Protein AF-A0A7K4IN73-F1 (afdb_monomer_lite)

Structure (mmCIF, N/CA/C/O backbone):
data_AF-A0A7K4IN73-F1
#
_entry.id   AF-A0A7K4IN73-F1
#
loop_
_atom_site.group_PDB
_atom_site.id
_atom_site.type_symbol
_atom_site.label_atom_id
_atom_site.label_alt_id
_atom_site.label_comp_id
_atom_site.label_asym_id
_atom_site.label_entity_id
_atom_site.label_seq_id
_atom_site.pdbx_PDB_ins_code
_atom_site.Cartn_x
_atom_site.Cartn_y
_atom_site.Cartn_z
_atom_site.occupancy
_atom_site.B_iso_or_equiv
_atom_site.auth_seq_id
_atom_site.auth_comp_id
_atom_site.auth_asym_id
_atom_site.auth_atom_id
_atom_site.pdbx_PDB_model_num
ATOM 1 N N . MET A 1 1 ? -12.752 1.886 6.906 1.00 87.50 1 MET A N 1
ATOM 2 C CA . MET A 1 1 ? -11.685 0.975 6.448 1.00 87.50 1 MET A CA 1
ATOM 3 C C . MET A 1 1 ? -11.616 0.899 4.933 1.00 87.50 1 MET A C 1
ATOM 5 O O . MET A 1 1 ? -10.635 1.371 4.389 1.00 87.50 1 MET A O 1
ATOM 9 N N . LYS A 1 2 ? -12.668 0.419 4.253 1.00 89.06 2 LYS A N 1
ATOM 10 C CA . LYS A 1 2 ? -12.699 0.287 2.786 1.00 89.06 2 LYS A CA 1
ATOM 11 C C . LYS A 1 2 ? -12.172 1.515 2.021 1.00 89.06 2 LYS A C 1
ATOM 13 O O . LYS A 1 2 ? -11.206 1.378 1.296 1.00 89.06 2 LYS A O 1
ATOM 18 N N . ASN A 1 3 ? -12.685 2.717 2.300 1.00 91.12 3 ASN A N 1
ATOM 19 C CA . ASN A 1 3 ? -12.211 3.940 1.630 1.00 91.12 3 ASN A CA 1
ATOM 20 C C . ASN A 1 3 ? -10.704 4.218 1.804 1.00 91.12 3 ASN A C 1
ATOM 22 O O . ASN A 1 3 ? -10.093 4.798 0.916 1.00 91.12 3 ASN A O 1
ATOM 26 N N . LEU A 1 4 ? -10.107 3.842 2.944 1.00 92.12 4 LEU A N 1
ATOM 27 C CA . LEU A 1 4 ? -8.664 4.000 3.149 1.00 92.12 4 LEU A CA 1
ATOM 28 C C . LEU A 1 4 ? -7.895 2.993 2.308 1.00 92.12 4 LEU A C 1
ATOM 30 O O . LEU A 1 4 ? -6.953 3.381 1.637 1.00 92.12 4 LEU A O 1
ATOM 34 N N . MET A 1 5 ? -8.340 1.738 2.293 1.00 94.31 5 MET A N 1
ATOM 35 C CA . MET A 1 5 ? -7.739 0.702 1.456 1.00 94.31 5 MET A CA 1
ATOM 36 C C . MET A 1 5 ? -7.858 1.034 -0.033 1.00 94.31 5 MET A C 1
ATOM 38 O O . MET A 1 5 ? -6.882 0.882 -0.754 1.00 94.31 5 MET A O 1
ATOM 42 N N . ASP A 1 6 ? -9.011 1.540 -0.479 1.00 94.75 6 ASP A N 1
ATOM 43 C CA . ASP A 1 6 ? -9.230 1.959 -1.867 1.00 94.75 6 ASP A CA 1
ATOM 44 C C . ASP A 1 6 ? -8.302 3.129 -2.242 1.00 94.75 6 ASP A C 1
ATOM 46 O O . ASP A 1 6 ? -7.727 3.142 -3.328 1.00 94.75 6 ASP A O 1
ATOM 50 N N . ASN A 1 7 ? -8.095 4.088 -1.332 1.00 94.62 7 ASN A N 1
ATOM 51 C CA . ASN A 1 7 ? -7.169 5.202 -1.549 1.00 94.62 7 ASN A CA 1
ATOM 52 C C . ASN A 1 7 ? -5.702 4.734 -1.578 1.00 94.62 7 ASN A C 1
ATOM 54 O O . ASN A 1 7 ? -4.944 5.112 -2.470 1.00 94.62 7 ASN A O 1
ATOM 58 N N . THR A 1 8 ? -5.310 3.858 -0.648 1.00 95.50 8 THR A N 1
ATOM 59 C CA . THR A 1 8 ? -3.987 3.220 -0.652 1.00 95.50 8 THR A CA 1
ATOM 60 C C . THR A 1 8 ? -3.770 2.445 -1.953 1.00 95.50 8 THR A C 1
ATOM 62 O O . THR A 1 8 ? -2.729 2.607 -2.577 1.00 95.50 8 THR A O 1
ATOM 65 N N . ALA A 1 9 ? -4.765 1.686 -2.422 1.00 96.44 9 ALA A N 1
ATOM 66 C CA . ALA A 1 9 ? -4.688 0.927 -3.668 1.00 96.44 9 ALA A CA 1
ATOM 67 C C . ALA A 1 9 ? -4.573 1.825 -4.901 1.00 96.44 9 ALA A C 1
ATOM 69 O O . ALA A 1 9 ? -3.765 1.548 -5.789 1.00 96.44 9 ALA A O 1
ATOM 70 N N . ALA A 1 10 ? -5.333 2.920 -4.945 1.00 96.62 10 ALA A N 1
ATOM 71 C CA . ALA A 1 10 ? -5.236 3.906 -6.013 1.00 96.62 10 ALA A CA 1
ATOM 72 C C . ALA A 1 10 ? -3.834 4.530 -6.068 1.00 96.62 10 ALA A C 1
ATOM 74 O O . ALA A 1 10 ? -3.233 4.586 -7.140 1.00 96.62 10 ALA A O 1
ATOM 75 N N . LYS A 1 11 ? -3.275 4.925 -4.915 1.00 97.19 11 LYS A N 1
ATOM 76 C CA . LYS A 1 11 ? -1.928 5.508 -4.848 1.00 97.19 11 LYS A CA 1
ATOM 77 C C . LYS A 1 11 ? -0.835 4.498 -5.210 1.00 97.19 11 LYS A C 1
ATOM 79 O O . LYS A 1 11 ? 0.063 4.837 -5.973 1.00 97.19 11 LYS A O 1
ATOM 84 N N . SER A 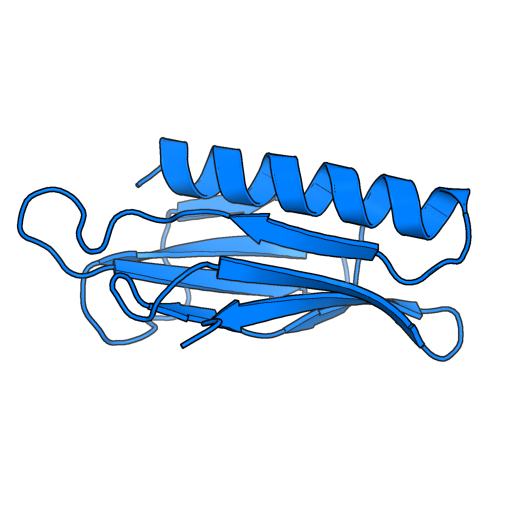1 12 ? -0.932 3.259 -4.725 1.00 97.06 12 SER A N 1
ATOM 85 C CA . SER A 1 12 ? -0.033 2.171 -5.127 1.00 97.06 12 SER A CA 1
ATOM 86 C C . SER A 1 12 ? -0.078 1.934 -6.635 1.00 97.06 12 SER A C 1
ATOM 88 O O . SER A 1 12 ? 0.966 1.844 -7.266 1.00 97.06 12 SER A O 1
ATOM 90 N N . THR A 1 13 ? -1.274 1.892 -7.228 1.00 97.44 13 THR A N 1
ATOM 91 C CA . THR A 1 13 ? -1.455 1.697 -8.677 1.00 97.44 13 THR A CA 1
ATOM 92 C C . THR A 1 13 ? -0.810 2.821 -9.486 1.00 97.44 13 THR A C 1
ATOM 94 O O . THR A 1 13 ? -0.136 2.559 -10.480 1.00 97.44 13 THR A O 1
ATOM 97 N N . GLU A 1 14 ? -0.990 4.070 -9.054 1.00 97.38 14 GLU A N 1
ATOM 98 C CA . GLU A 1 14 ? -0.382 5.245 -9.685 1.00 97.38 14 GLU A CA 1
ATOM 99 C C . GLU A 1 14 ? 1.150 5.155 -9.688 1.00 97.38 14 GLU A C 1
ATOM 101 O O . GLU A 1 14 ? 1.771 5.329 -10.736 1.00 97.38 14 GLU A O 1
ATOM 106 N N . LEU A 1 15 ? 1.756 4.827 -8.541 1.00 97.50 15 LEU A N 1
ATOM 107 C CA . LEU A 1 15 ? 3.210 4.702 -8.409 1.00 97.50 15 LEU A CA 1
ATOM 108 C C . LEU A 1 15 ? 3.769 3.517 -9.198 1.00 97.50 15 LEU A C 1
ATOM 110 O O . LEU A 1 15 ? 4.753 3.685 -9.911 1.00 97.50 15 LEU A O 1
ATOM 114 N N . LEU A 1 16 ? 3.115 2.353 -9.137 1.00 97.19 16 LEU A N 1
ATOM 115 C CA . LEU A 1 16 ? 3.501 1.173 -9.916 1.00 97.19 16 LEU A CA 1
ATOM 116 C C . LEU A 1 16 ? 3.491 1.488 -11.414 1.00 97.19 16 LEU A C 1
ATOM 118 O O . LEU A 1 16 ? 4.480 1.244 -12.098 1.00 97.19 16 LEU A O 1
ATOM 122 N N . THR A 1 17 ? 2.420 2.115 -11.910 1.00 97.38 17 THR A N 1
ATOM 123 C CA . THR A 1 17 ? 2.304 2.523 -13.320 1.00 97.38 17 THR A CA 1
ATOM 124 C C . THR A 1 17 ? 3.401 3.516 -13.710 1.00 97.38 17 THR A C 1
ATOM 126 O O . THR A 1 17 ? 3.993 3.405 -14.787 1.00 97.38 17 THR A O 1
ATOM 129 N N . LEU A 1 18 ? 3.694 4.489 -12.842 1.00 97.56 18 LEU A N 1
ATOM 130 C CA . LEU A 1 18 ? 4.727 5.493 -13.083 1.00 97.56 18 LEU A CA 1
ATOM 131 C C . LEU A 1 18 ? 6.122 4.860 -13.148 1.00 97.56 18 LEU A C 1
ATOM 133 O O . LEU A 1 18 ? 6.862 5.121 -14.099 1.00 97.56 18 LEU A O 1
ATOM 137 N N . THR A 1 19 ? 6.465 4.006 -12.183 1.00 97.75 19 THR A N 1
ATOM 138 C CA . THR A 1 19 ? 7.741 3.282 -12.149 1.00 97.75 19 THR A CA 1
ATOM 139 C C . THR A 1 19 ? 7.874 2.359 -13.355 1.00 97.75 19 THR A C 1
ATOM 141 O O . THR A 1 19 ? 8.889 2.431 -14.042 1.00 97.75 19 THR A O 1
ATOM 144 N N . LEU A 1 20 ? 6.836 1.586 -13.696 1.00 96.44 20 LEU A N 1
ATOM 145 C CA . LEU A 1 20 ? 6.796 0.743 -14.900 1.00 96.44 20 LEU A CA 1
ATOM 146 C C . LEU A 1 20 ? 7.062 1.544 -16.181 1.00 96.44 20 LEU A C 1
ATOM 148 O O . LEU A 1 20 ? 7.819 1.110 -17.045 1.00 96.44 20 LEU A O 1
ATOM 152 N N . THR A 1 21 ? 6.448 2.721 -16.307 1.00 97.19 21 THR A N 1
ATOM 153 C CA . THR A 1 21 ? 6.528 3.539 -17.528 1.00 97.19 21 THR A CA 1
ATOM 154 C C . THR A 1 21 ? 7.866 4.262 -17.668 1.00 97.19 21 THR A C 1
ATOM 156 O O . THR A 1 21 ? 8.346 4.475 -18.780 1.00 97.19 21 THR A O 1
ATOM 159 N N . THR A 1 22 ? 8.461 4.687 -16.554 1.00 97.12 22 THR A N 1
ATOM 160 C CA . THR A 1 22 ? 9.631 5.582 -16.558 1.00 97.12 22 THR A CA 1
ATOM 161 C C . THR A 1 22 ? 10.934 4.894 -16.174 1.00 97.12 22 THR A C 1
ATOM 163 O O . THR A 1 22 ? 12.001 5.464 -16.392 1.00 97.12 22 THR A O 1
ATOM 166 N N . ASN A 1 23 ? 10.857 3.687 -15.608 1.00 95.88 23 ASN A N 1
ATOM 167 C CA . ASN A 1 23 ? 11.974 2.975 -14.990 1.00 95.88 23 ASN A CA 1
ATOM 168 C C . ASN A 1 23 ? 12.689 3.793 -13.892 1.00 95.88 23 ASN A C 1
ATOM 170 O O . ASN A 1 23 ? 13.873 3.600 -13.626 1.00 95.88 23 ASN A O 1
ATOM 174 N N . ALA A 1 24 ? 11.979 4.745 -13.279 1.00 96.94 24 ALA A N 1
ATOM 175 C CA . ALA A 1 24 ? 12.471 5.559 -12.178 1.00 96.94 24 ALA A CA 1
ATOM 176 C C . ALA A 1 24 ? 11.826 5.127 -10.858 1.00 96.94 24 ALA A C 1
ATOM 178 O O . ALA A 1 24 ? 10.662 4.716 -10.821 1.00 96.94 24 ALA A O 1
ATOM 179 N N . THR A 1 25 ? 12.573 5.273 -9.763 1.00 97.81 25 THR A N 1
ATOM 180 C CA . THR A 1 25 ? 12.004 5.169 -8.418 1.00 97.81 25 THR A CA 1
ATOM 181 C C . THR A 1 25 ? 10.948 6.254 -8.233 1.00 97.81 25 THR A C 1
ATOM 183 O O . THR A 1 25 ? 11.200 7.426 -8.519 1.00 97.81 25 THR A O 1
ATOM 186 N N . ALA A 1 26 ? 9.771 5.859 -7.758 1.00 97.81 26 ALA A N 1
ATOM 187 C CA . ALA A 1 26 ? 8.675 6.760 -7.449 1.00 97.81 26 ALA A CA 1
ATOM 188 C C . ALA A 1 26 ? 8.300 6.629 -5.973 1.00 97.81 26 ALA A C 1
ATOM 190 O O . ALA A 1 26 ? 8.123 5.523 -5.465 1.00 97.81 26 ALA A O 1
ATOM 191 N N . GLU A 1 27 ? 8.135 7.763 -5.300 1.00 97.62 27 GLU A N 1
ATOM 192 C CA . GLU A 1 27 ? 7.738 7.820 -3.895 1.00 97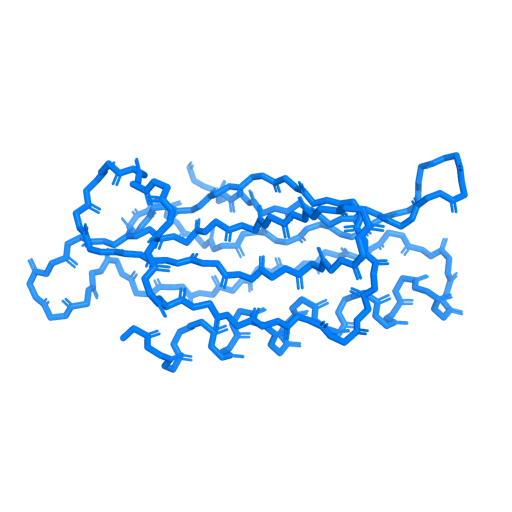.62 27 GLU A CA 1
ATOM 193 C C . GLU A 1 27 ? 6.516 8.720 -3.701 1.00 97.62 27 GLU A C 1
ATOM 195 O O . GLU A 1 27 ? 6.281 9.667 -4.459 1.00 97.62 27 GLU A O 1
ATOM 200 N N . ALA A 1 28 ? 5.717 8.433 -2.676 1.00 97.12 28 ALA A N 1
ATOM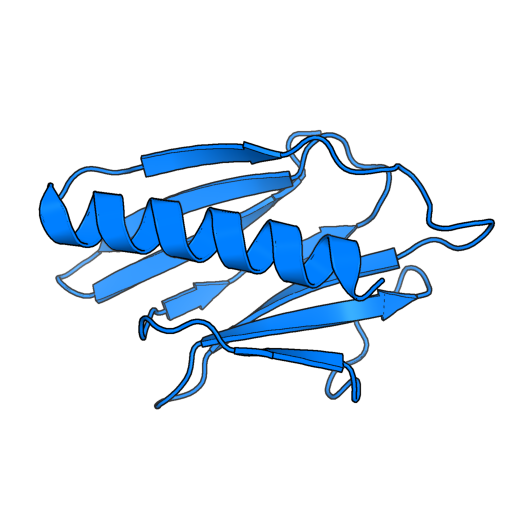 201 C CA . ALA A 1 28 ? 4.651 9.326 -2.244 1.00 97.12 28 ALA A CA 1
ATOM 202 C C . ALA A 1 28 ? 4.367 9.196 -0.751 1.00 97.12 28 ALA A C 1
ATOM 204 O O . ALA A 1 28 ? 4.567 8.149 -0.141 1.00 97.12 28 ALA A O 1
ATOM 205 N N . TYR A 1 29 ? 3.794 10.258 -0.191 1.00 96.38 29 TYR A N 1
ATOM 206 C CA . TYR A 1 29 ? 3.332 10.299 1.189 1.00 96.38 29 TYR A CA 1
ATOM 207 C C . TYR A 1 29 ? 1.825 10.526 1.203 1.00 96.38 29 TYR A C 1
ATOM 209 O O . TYR A 1 29 ? 1.332 11.546 0.714 1.00 96.38 29 TYR A O 1
ATOM 217 N N . LEU A 1 30 ? 1.079 9.590 1.780 1.00 94.62 30 LEU A N 1
ATOM 218 C CA . LEU A 1 30 ? -0.357 9.719 1.982 1.00 94.62 30 LEU A CA 1
ATOM 219 C C . LEU A 1 30 ? -0.631 10.083 3.436 1.00 94.62 30 LEU A C 1
ATOM 221 O O . LEU A 1 30 ? -0.240 9.373 4.363 1.00 94.62 30 LEU A O 1
ATOM 225 N N . GLN A 1 31 ? -1.331 11.196 3.637 1.00 94.12 31 GLN A N 1
ATOM 226 C CA . GLN A 1 31 ? -1.806 11.568 4.962 1.00 94.12 31 GLN A CA 1
ATOM 227 C C . GLN A 1 31 ? -2.922 10.615 5.377 1.00 94.12 31 GLN A C 1
ATOM 229 O O . GLN A 1 31 ? -3.948 10.506 4.704 1.00 94.12 31 GLN A O 1
ATOM 234 N N . MET A 1 32 ? -2.703 9.933 6.495 1.00 92.81 32 MET A N 1
ATOM 235 C CA . MET A 1 32 ? -3.596 8.906 7.003 1.00 92.81 32 MET A CA 1
ATOM 236 C C . MET A 1 32 ? -4.221 9.364 8.320 1.00 92.81 32 MET A C 1
ATOM 238 O O . MET A 1 32 ? -3.557 10.020 9.126 1.00 92.81 32 MET A O 1
ATOM 242 N N . PRO A 1 33 ? -5.500 9.041 8.577 1.00 94.00 33 PRO A N 1
ATOM 243 C CA . PRO A 1 33 ? -6.094 9.321 9.873 1.00 94.00 33 PRO A CA 1
ATOM 244 C C . PRO A 1 33 ? -5.359 8.525 10.952 1.00 94.00 33 PRO A C 1
ATOM 246 O O . PRO A 1 33 ? -4.944 7.390 10.722 1.00 94.00 33 PRO A O 1
ATOM 249 N N . SER A 1 34 ? -5.226 9.088 12.150 1.00 93.00 34 SER A N 1
ATOM 250 C CA . SER A 1 34 ? -4.567 8.387 13.257 1.00 93.00 34 SER A CA 1
ATOM 251 C C . SER A 1 34 ? -5.382 7.198 13.775 1.00 93.00 34 SER A C 1
ATOM 253 O O . SER A 1 34 ? -4.818 6.211 14.231 1.00 93.00 34 SER A O 1
ATOM 255 N N . VAL A 1 35 ? -6.712 7.273 13.669 1.00 93.69 35 VAL A N 1
ATOM 256 C CA . VAL A 1 35 ? -7.675 6.229 14.048 1.00 93.69 35 VAL A CA 1
ATOM 257 C C . VAL A 1 35 ? -8.876 6.246 13.105 1.00 93.69 35 VAL A C 1
ATOM 259 O O . VAL A 1 35 ? -9.160 7.252 12.455 1.00 93.69 35 VAL A O 1
ATOM 262 N N . ILE A 1 36 ? -9.629 5.148 13.058 1.00 90.81 36 ILE A N 1
ATOM 263 C CA . ILE A 1 36 ? -10.927 5.082 12.376 1.00 90.81 36 ILE A CA 1
ATOM 264 C C . ILE A 1 36 ? -12.008 4.970 13.450 1.00 90.81 36 ILE A C 1
ATOM 266 O O . ILE A 1 36 ? -12.107 3.959 14.147 1.00 90.81 36 ILE A O 1
ATOM 270 N N . GLY A 1 37 ? -12.820 6.017 13.601 1.00 89.69 37 GLY A N 1
ATOM 271 C CA . GLY A 1 37 ? -13.735 6.120 14.739 1.00 89.69 37 GLY A CA 1
ATOM 272 C C . GLY A 1 37 ? -12.940 6.188 16.044 1.00 89.69 37 GLY A C 1
ATOM 273 O O . GLY A 1 37 ? -12.208 7.146 16.265 1.00 89.69 37 GLY A O 1
ATOM 274 N N . SER A 1 38 ? -13.060 5.161 16.886 1.00 89.56 38 SER A N 1
ATOM 275 C CA . SER A 1 38 ? -12.294 5.008 18.134 1.00 89.56 38 SER A CA 1
ATOM 276 C C . SER A 1 38 ? -11.246 3.890 18.084 1.00 89.56 38 SER A C 1
ATOM 278 O O . SER A 1 38 ? -10.641 3.570 19.107 1.00 89.56 38 SER A O 1
ATOM 280 N N . GLN A 1 39 ? -11.038 3.265 16.921 1.00 90.50 39 GLN A N 1
ATOM 281 C CA . GLN A 1 39 ? -10.186 2.087 16.787 1.00 90.50 39 GLN A CA 1
ATOM 282 C C . GLN A 1 39 ? -8.876 2.406 16.068 1.00 90.50 39 GLN A C 1
ATOM 284 O O . GLN A 1 39 ? -8.851 3.068 15.027 1.00 90.50 39 GLN A O 1
ATOM 289 N N . GLN A 1 40 ? -7.792 1.861 16.622 1.00 92.62 40 GLN A N 1
ATOM 290 C CA . GLN A 1 40 ? -6.539 1.680 15.897 1.00 92.62 40 GLN A CA 1
ATOM 291 C C . GLN A 1 40 ? -6.768 0.772 14.690 1.00 92.62 40 GLN A C 1
ATOM 293 O O . GLN A 1 40 ? -7.687 -0.053 14.688 1.00 92.62 40 GLN A O 1
ATOM 298 N N . TYR A 1 41 ? -5.944 0.931 13.666 1.00 93.38 41 TYR A N 1
ATOM 299 C CA . TYR A 1 41 ? -6.011 0.115 12.465 1.00 93.38 41 TYR A CA 1
ATOM 300 C C . TYR A 1 41 ? -4.620 -0.076 11.885 1.00 93.38 41 TYR A C 1
ATOM 302 O O . TYR A 1 41 ? -3.681 0.651 12.214 1.00 93.38 41 TYR A O 1
ATOM 310 N N . TRP A 1 42 ? -4.516 -1.042 10.990 1.00 93.88 42 TRP A 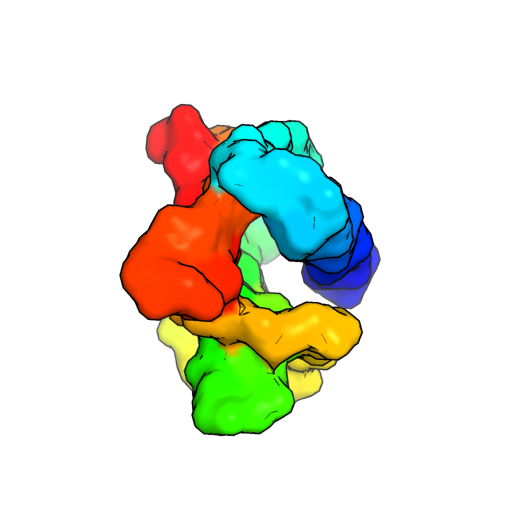N 1
ATOM 311 C CA . TRP A 1 42 ? -3.304 -1.318 10.248 1.00 93.88 42 TRP A CA 1
ATOM 312 C C . TRP A 1 42 ? -3.628 -1.604 8.784 1.00 93.88 42 TRP A C 1
ATOM 314 O O . TRP A 1 42 ? -4.737 -2.026 8.439 1.00 93.88 42 TRP A O 1
ATOM 324 N N . LEU A 1 43 ? -2.644 -1.349 7.932 1.00 94.25 43 LEU A N 1
ATOM 325 C CA . LEU A 1 43 ? -2.626 -1.690 6.517 1.00 94.25 43 LEU A CA 1
ATOM 326 C C . LEU A 1 43 ? -1.353 -2.474 6.235 1.00 94.25 43 LEU A C 1
ATOM 328 O O . LEU A 1 43 ? -0.306 -2.175 6.801 1.00 94.25 43 LEU A O 1
ATOM 332 N N . GLN A 1 44 ? -1.432 -3.455 5.354 1.00 94.31 44 GLN A N 1
ATOM 333 C CA . GLN A 1 44 ? -0.289 -4.235 4.914 1.00 94.31 44 GLN A CA 1
ATOM 334 C C . GLN A 1 44 ? -0.397 -4.454 3.416 1.00 94.31 44 GLN A C 1
ATOM 336 O O . GLN A 1 44 ? -1.475 -4.779 2.914 1.00 94.31 44 GLN A O 1
ATOM 341 N N . ILE A 1 45 ? 0.717 -4.293 2.710 1.00 95.25 45 ILE A N 1
ATOM 342 C CA . ILE A 1 45 ? 0.809 -4.733 1.324 1.00 95.25 45 ILE A CA 1
ATOM 343 C C . ILE A 1 45 ? 1.423 -6.126 1.291 1.00 95.25 45 ILE A C 1
ATOM 345 O O . ILE A 1 45 ? 2.378 -6.432 2.010 1.00 95.25 45 ILE A O 1
ATOM 349 N N . ARG A 1 46 ? 0.826 -6.995 0.487 1.00 94.06 46 ARG A N 1
ATOM 350 C CA . ARG A 1 46 ? 1.225 -8.386 0.338 1.00 94.06 46 ARG A CA 1
ATOM 351 C C . ARG A 1 46 ? 1.218 -8.768 -1.122 1.00 94.06 46 ARG A C 1
ATOM 353 O O . ARG A 1 46 ? 0.479 -8.200 -1.923 1.00 94.06 46 ARG A O 1
ATOM 360 N N . ASN A 1 47 ? 1.998 -9.783 -1.436 1.00 95.06 47 ASN A N 1
ATOM 361 C CA . ASN A 1 47 ? 1.898 -10.477 -2.698 1.00 95.06 47 ASN A CA 1
ATOM 362 C C . ASN A 1 47 ? 2.032 -11.986 -2.498 1.00 95.06 47 ASN A C 1
ATOM 364 O O . ASN A 1 47 ? 2.538 -12.465 -1.479 1.00 95.06 47 ASN A O 1
ATOM 368 N N . ASP A 1 48 ? 1.564 -12.724 -3.491 1.00 92.75 48 ASP A N 1
ATOM 369 C CA . ASP A 1 48 ? 1.915 -14.115 -3.730 1.00 92.75 48 ASP A CA 1
ATOM 370 C C . ASP A 1 48 ? 2.563 -14.233 -5.120 1.00 92.75 48 ASP A C 1
ATOM 372 O O . ASP A 1 48 ? 3.046 -13.244 -5.675 1.00 92.75 48 ASP A O 1
ATOM 376 N N . SER A 1 49 ? 2.622 -15.445 -5.672 1.00 87.94 49 SER A N 1
ATOM 377 C CA . SER A 1 49 ? 3.215 -15.688 -6.989 1.00 87.94 49 SER A CA 1
ATOM 378 C C . SER A 1 49 ? 2.411 -15.123 -8.166 1.00 87.94 49 SER A C 1
ATOM 380 O O . SER A 1 49 ? 2.864 -15.264 -9.295 1.00 87.94 49 SER A O 1
ATOM 382 N N . ALA A 1 50 ? 1.204 -14.602 -7.942 1.00 87.88 50 ALA A N 1
ATOM 383 C CA . ALA A 1 50 ? 0.283 -14.196 -9.003 1.00 87.88 50 ALA A CA 1
ATOM 384 C C . ALA A 1 50 ? -0.409 -12.851 -8.754 1.00 87.88 50 ALA A C 1
ATOM 386 O O . ALA A 1 50 ? -1.000 -12.296 -9.674 1.00 87.88 50 ALA A O 1
ATOM 387 N N . LYS A 1 51 ? -0.460 -12.360 -7.514 1.00 93.38 51 LYS A N 1
ATOM 388 C CA . LYS A 1 51 ? -1.233 -11.167 -7.166 1.00 93.38 51 LYS A CA 1
ATOM 389 C C . LYS A 1 51 ? -0.544 -10.344 -6.104 1.00 93.38 51 LYS A C 1
ATOM 391 O O . LYS A 1 51 ? 0.025 -10.885 -5.160 1.00 93.38 51 LYS A O 1
ATOM 396 N N . THR A 1 52 ? -0.758 -9.040 -6.194 1.00 95.62 52 THR A N 1
ATOM 397 C CA . THR A 1 52 ? -0.428 -8.071 -5.150 1.00 95.62 52 THR A CA 1
ATOM 398 C C . THR A 1 52 ? -1.724 -7.475 -4.610 1.00 95.62 52 THR A C 1
ATOM 400 O O . THR A 1 52 ? -2.657 -7.190 -5.363 1.00 95.62 52 THR A O 1
ATOM 403 N N . TRP A 1 53 ? -1.842 -7.323 -3.294 1.00 95.44 53 TRP A N 1
ATOM 404 C CA . TRP A 1 53 ? -3.022 -6.747 -2.655 1.00 95.44 53 TRP A CA 1
ATOM 405 C C . TRP A 1 53 ? -2.665 -5.973 -1.396 1.00 95.44 53 TRP A C 1
ATOM 407 O O . TRP A 1 53 ? -1.630 -6.181 -0.766 1.00 95.44 53 TRP A O 1
ATOM 417 N N . ILE A 1 54 ? -3.581 -5.096 -1.010 1.00 94.88 54 ILE A N 1
ATOM 418 C CA . ILE A 1 54 ? -3.585 -4.444 0.290 1.00 94.88 54 ILE A CA 1
ATOM 419 C C . ILE A 1 54 ? -4.607 -5.153 1.161 1.00 94.88 54 ILE A C 1
ATOM 421 O O . ILE A 1 54 ? -5.763 -5.332 0.768 1.00 94.88 54 ILE A O 1
ATOM 425 N N . GLU A 1 55 ? -4.192 -5.535 2.356 1.00 93.62 55 GLU A N 1
ATOM 426 C CA . GLU A 1 55 ? -5.077 -5.994 3.414 1.00 93.62 55 G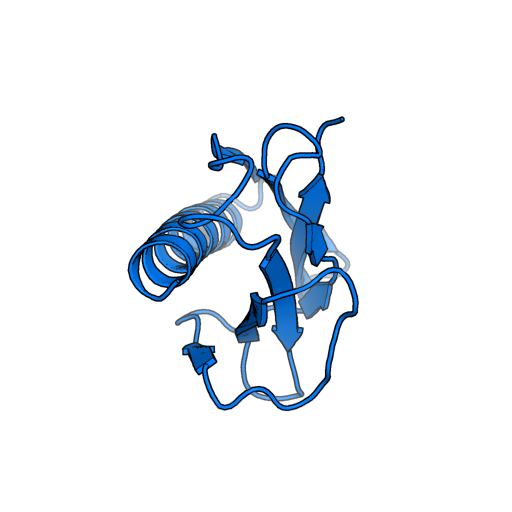LU A CA 1
ATOM 427 C C . GLU A 1 55 ? -5.006 -5.056 4.612 1.00 93.62 55 GLU A C 1
ATOM 429 O O . GLU A 1 55 ? -4.090 -4.246 4.764 1.00 93.62 55 GLU A O 1
ATOM 434 N N . GLY A 1 56 ? -6.027 -5.119 5.451 1.00 92.50 56 GLY A N 1
ATOM 435 C CA . GLY A 1 56 ? -6.065 -4.292 6.637 1.00 92.50 56 GLY A CA 1
ATOM 436 C C . GLY A 1 56 ? -7.052 -4.797 7.663 1.00 92.50 56 GLY A C 1
ATOM 437 O O . GLY A 1 56 ? -7.935 -5.613 7.380 1.00 92.50 56 GLY A O 1
ATOM 438 N N . GLY A 1 57 ? -6.900 -4.283 8.874 1.00 92.25 57 GLY A N 1
ATOM 439 C CA . GLY A 1 57 ? -7.717 -4.662 10.010 1.00 92.25 57 GLY A CA 1
ATOM 440 C C . GLY A 1 57 ? -7.717 -3.603 11.098 1.00 92.25 57 GLY A C 1
ATOM 441 O O . GLY A 1 57 ? -7.010 -2.598 11.027 1.00 92.25 57 GLY A O 1
ATOM 442 N N . PHE A 1 58 ? -8.544 -3.839 12.111 1.00 91.06 58 PHE A N 1
ATOM 443 C CA . PHE A 1 58 ? -8.601 -3.011 13.310 1.00 91.06 58 PHE A CA 1
ATOM 444 C C . PHE A 1 58 ? -7.731 -3.599 14.425 1.00 91.06 58 PHE A C 1
ATOM 446 O O . PHE A 1 58 ? -7.467 -4.801 14.469 1.00 91.06 58 PHE A O 1
ATOM 453 N N . GLY A 1 59 ? -7.314 -2.739 15.349 1.00 87.69 59 GLY A N 1
ATOM 454 C CA . GLY A 1 59 ? -6.373 -3.051 16.419 1.00 87.69 59 GLY A CA 1
ATOM 455 C C . GLY A 1 59 ? -4.924 -2.750 16.037 1.00 87.69 59 GLY A C 1
ATOM 456 O O . GLY A 1 59 ? -4.645 -2.108 15.030 1.00 87.69 59 GLY A O 1
ATOM 457 N N . THR A 1 60 ? -4.000 -3.200 16.883 1.00 77.19 60 THR A N 1
ATOM 458 C CA . THR A 1 60 ? -2.552 -2.955 16.742 1.00 77.19 60 THR A CA 1
ATOM 459 C C . THR A 1 60 ? -1.765 -4.194 16.320 1.00 77.19 60 THR A C 1
ATOM 461 O O . THR A 1 60 ? -0.558 -4.118 16.115 1.00 77.19 60 THR A O 1
ATOM 464 N N . ARG A 1 61 ? -2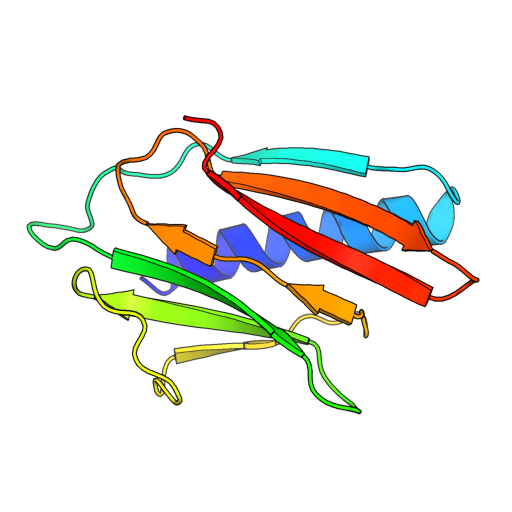.427 -5.352 16.210 1.00 82.19 61 ARG A N 1
ATOM 465 C CA . ARG A 1 61 ? -1.804 -6.609 15.788 1.00 82.19 61 ARG A CA 1
ATOM 466 C C . ARG A 1 61 ? -2.180 -6.912 14.348 1.00 82.19 61 ARG A C 1
ATOM 468 O O . ARG A 1 61 ? -3.367 -7.041 14.044 1.00 82.19 61 ARG A O 1
ATOM 475 N N . LEU A 1 62 ? -1.163 -7.086 13.505 1.00 81.06 62 LEU A N 1
ATOM 476 C CA . LEU A 1 62 ? -1.346 -7.650 12.177 1.00 81.06 62 LEU A CA 1
ATOM 477 C C . LEU A 1 62 ? -1.921 -9.053 12.345 1.00 81.06 62 LEU A C 1
ATOM 479 O O . LEU A 1 62 ? -1.356 -9.891 13.047 1.00 81.06 62 LEU A O 1
ATOM 483 N N . THR A 1 63 ? -3.089 -9.269 11.762 1.00 78.12 63 THR A N 1
ATOM 484 C CA . THR A 1 63 ? -3.762 -10.563 11.786 1.00 78.12 63 THR A CA 1
ATOM 485 C C . THR A 1 63 ? -3.830 -11.018 10.345 1.00 78.12 63 THR A C 1
ATOM 487 O O . THR A 1 63 ? -4.462 -10.349 9.534 1.00 78.12 63 THR A O 1
ATOM 490 N N . GLU A 1 64 ? -3.137 -12.104 10.013 1.00 68.25 64 GLU A N 1
ATOM 491 C CA . GLU A 1 64 ? -3.149 -12.619 8.647 1.00 68.25 64 GLU A CA 1
ATOM 492 C C . GLU A 1 64 ? -4.544 -13.115 8.263 1.00 68.25 64 GLU A C 1
ATOM 494 O O . GLU A 1 64 ? -5.277 -13.661 9.090 1.00 68.25 64 GLU A O 1
ATOM 499 N N . GLY A 1 65 ? -4.895 -12.961 6.985 1.00 62.69 65 GLY A N 1
ATOM 500 C CA . GLY A 1 65 ? -6.129 -13.533 6.454 1.00 62.69 65 GLY A CA 1
ATOM 501 C C . GLY A 1 65 ? -7.388 -12.764 6.841 1.00 62.69 65 GLY A C 1
ATOM 502 O O . GLY A 1 65 ? -8.439 -13.378 6.994 1.00 62.69 65 GLY A O 1
ATOM 503 N N . THR A 1 66 ? -7.311 -11.436 6.982 1.00 66.88 66 THR A N 1
ATOM 504 C CA . THR A 1 66 ? -8.536 -10.636 7.090 1.00 66.88 66 THR A CA 1
ATOM 505 C C . THR A 1 66 ? -9.370 -10.763 5.809 1.00 66.88 66 THR A C 1
ATOM 507 O O . THR A 1 66 ? -8.835 -10.841 4.700 1.00 66.88 66 THR A O 1
ATOM 510 N N . ASP A 1 67 ? -10.699 -10.749 5.951 1.00 66.94 67 ASP A N 1
ATOM 511 C CA . ASP A 1 67 ? -11.637 -10.816 4.816 1.00 66.94 67 ASP A CA 1
ATOM 512 C C . ASP A 1 67 ? -11.594 -9.558 3.919 1.00 66.94 67 ASP A C 1
ATOM 514 O O . ASP A 1 67 ? -12.216 -9.505 2.857 1.00 66.94 67 ASP A O 1
ATOM 518 N N . LEU A 1 68 ? -10.867 -8.516 4.337 1.00 83.69 68 LEU A N 1
ATOM 519 C CA . LEU A 1 68 ? -10.749 -7.241 3.638 1.00 83.69 68 LEU A CA 1
ATOM 520 C C . LEU A 1 68 ? -9.438 -7.189 2.853 1.00 83.69 68 LEU A C 1
ATOM 522 O O . LEU A 1 68 ? -8.390 -6.836 3.393 1.00 83.69 68 LEU A O 1
ATOM 526 N N . ARG A 1 69 ? -9.531 -7.488 1.555 1.00 91.81 69 ARG A N 1
ATOM 527 C CA . ARG A 1 69 ? -8.437 -7.369 0.583 1.00 91.81 69 ARG A CA 1
ATOM 528 C C . ARG A 1 69 ? -8.844 -6.480 -0.585 1.00 91.81 69 ARG A C 1
ATOM 530 O O . ARG A 1 69 ? -9.961 -6.595 -1.088 1.00 91.81 69 ARG A O 1
ATOM 537 N N . VAL A 1 70 ? -7.922 -5.641 -1.042 1.00 94.94 70 VAL A N 1
ATOM 538 C CA . VAL A 1 70 ? -8.038 -4.864 -2.281 1.00 94.94 70 VAL A CA 1
ATOM 539 C C . VAL A 1 70 ? -6.873 -5.248 -3.182 1.00 94.94 70 VAL A C 1
ATOM 541 O O . VAL A 1 70 ? -5.723 -4.961 -2.863 1.00 94.94 70 VAL A O 1
ATOM 544 N N . TYR A 1 71 ? -7.170 -5.941 -4.279 1.00 95.00 71 TYR A N 1
ATOM 545 C CA . TYR A 1 71 ? -6.158 -6.380 -5.238 1.00 95.00 71 TYR A CA 1
ATOM 546 C C . TYR A 1 71 ? -5.693 -5.212 -6.106 1.00 95.00 71 TYR A C 1
ATOM 548 O O . TYR A 1 71 ? -6.510 -4.398 -6.544 1.00 95.00 71 TYR A O 1
ATOM 556 N N . LEU A 1 72 ? -4.387 -5.149 -6.345 1.00 95.56 72 LEU A N 1
ATOM 557 C CA . LEU A 1 72 ? -3.770 -4.207 -7.267 1.00 95.56 72 LEU A CA 1
ATOM 558 C C . LEU A 1 72 ? -3.808 -4.777 -8.693 1.00 95.56 72 LEU A C 1
ATOM 560 O O . LEU A 1 72 ? -3.815 -6.000 -8.856 1.00 95.56 72 LEU A O 1
ATOM 564 N N . PRO A 1 73 ? -3.865 -3.914 -9.720 1.00 91.75 73 PRO A N 1
ATOM 565 C CA . PRO A 1 73 ? -3.857 -4.361 -11.110 1.00 91.75 73 PRO A CA 1
ATOM 566 C C . PRO A 1 73 ? -2.481 -4.864 -11.560 1.00 91.75 73 PRO A C 1
ATOM 568 O O . PRO A 1 73 ? -2.424 -5.767 -12.387 1.00 91.75 73 PRO A O 1
ATOM 571 N N . GLU A 1 74 ? -1.402 -4.304 -11.009 1.00 90.19 74 GLU A N 1
ATOM 572 C CA . GLU A 1 74 ? -0.029 -4.678 -11.350 1.00 90.19 74 GLU A CA 1
ATOM 573 C C . GLU A 1 74 ? 0.507 -5.749 -10.397 1.00 90.19 74 GLU A C 1
ATOM 575 O O . GLU A 1 74 ? 0.345 -5.657 -9.174 1.00 90.19 74 GLU A O 1
ATOM 580 N N . GLU A 1 75 ? 1.179 -6.748 -10.967 1.00 92.31 75 GLU A N 1
ATOM 581 C CA . GLU A 1 75 ? 1.944 -7.738 -10.215 1.00 92.31 75 GLU A CA 1
ATOM 582 C C . GLU A 1 75 ? 3.280 -7.122 -9.785 1.00 92.31 75 GLU A C 1
ATOM 584 O O . GLU A 1 75 ? 4.076 -6.665 -10.605 1.00 92.31 75 GLU A O 1
ATOM 589 N N . ALA A 1 76 ? 3.524 -7.102 -8.479 1.00 94.56 76 ALA A N 1
ATOM 590 C CA . ALA A 1 76 ? 4.748 -6.577 -7.895 1.00 94.56 76 ALA A CA 1
ATOM 591 C C . ALA A 1 76 ? 5.127 -7.356 -6.637 1.00 94.56 76 ALA A C 1
ATOM 593 O O . ALA A 1 76 ? 4.266 -7.770 -5.849 1.00 94.56 76 ALA A O 1
ATOM 594 N N . SER A 1 77 ? 6.428 -7.490 -6.407 1.00 96.62 77 SER A N 1
ATOM 595 C CA . SER A 1 77 ? 6.928 -7.901 -5.101 1.00 96.62 77 SER A CA 1
ATOM 596 C C . SER A 1 77 ? 6.593 -6.818 -4.084 1.00 96.62 77 SER A C 1
ATOM 598 O O . SER A 1 77 ? 6.799 -5.630 -4.333 1.00 96.62 77 SER A O 1
ATOM 600 N N . ALA A 1 78 ? 6.041 -7.215 -2.944 1.00 95.88 78 ALA A N 1
ATOM 601 C CA . ALA A 1 78 ? 5.487 -6.273 -1.993 1.00 95.88 78 ALA A CA 1
ATOM 602 C C . ALA A 1 78 ? 5.904 -6.589 -0.563 1.00 95.88 78 ALA A C 1
ATOM 604 O O . ALA A 1 78 ? 5.890 -7.741 -0.126 1.00 95.88 78 ALA A O 1
ATOM 605 N N . ASN A 1 79 ? 6.240 -5.551 0.198 1.00 94.50 79 ASN A N 1
ATOM 606 C CA . ASN A 1 79 ? 6.465 -5.689 1.627 1.00 94.50 79 ASN A CA 1
ATOM 607 C C . ASN A 1 79 ? 6.101 -4.427 2.409 1.00 94.50 79 ASN A C 1
ATOM 609 O O . ASN A 1 79 ? 5.962 -3.328 1.873 1.00 94.50 79 ASN A O 1
ATOM 613 N N . GLY A 1 80 ? 5.963 -4.616 3.716 1.00 95.00 80 GLY A N 1
ATOM 614 C CA . GLY A 1 80 ? 5.759 -3.523 4.647 1.00 95.00 80 GLY A CA 1
ATOM 615 C C . GLY A 1 80 ? 4.305 -3.312 5.056 1.00 95.00 80 GLY A C 1
ATOM 616 O O . GLY A 1 80 ? 3.356 -3.890 4.514 1.00 95.00 80 GLY A O 1
ATOM 617 N N . TYR A 1 81 ? 4.159 -2.536 6.118 1.00 94.50 81 TYR A N 1
ATOM 618 C CA . TYR A 1 81 ? 2.900 -2.302 6.797 1.00 94.50 81 TYR A CA 1
ATOM 619 C C . TYR A 1 81 ? 2.890 -0.916 7.429 1.00 94.50 81 TYR A C 1
ATOM 621 O O . TYR A 1 81 ? 3.921 -0.280 7.633 1.00 94.50 81 TYR A O 1
ATOM 629 N N . TYR A 1 82 ? 1.691 -0.479 7.776 1.00 94.31 82 TYR A N 1
ATOM 630 C CA . TYR A 1 82 ? 1.419 0.799 8.398 1.00 94.31 82 TYR A CA 1
ATOM 631 C C . TYR A 1 82 ? 0.440 0.612 9.546 1.00 94.31 82 TYR A C 1
ATOM 633 O O . TYR A 1 82 ? -0.526 -0.143 9.425 1.00 94.31 82 TYR A O 1
ATOM 641 N N . VAL A 1 83 ? 0.667 1.326 10.645 1.00 92.88 83 VAL A N 1
ATOM 642 C CA . VAL A 1 83 ? -0.261 1.408 11.776 1.00 92.88 83 VAL A CA 1
ATOM 643 C C . VAL A 1 83 ? -0.734 2.849 11.900 1.00 92.88 83 VAL A C 1
ATOM 645 O O . VAL A 1 83 ? 0.071 3.780 11.871 1.00 92.88 83 VAL A O 1
ATOM 648 N N . GLY A 1 84 ? -2.047 3.030 12.045 1.00 92.31 84 GLY A N 1
ATOM 649 C CA . GLY A 1 84 ? -2.661 4.341 12.222 1.00 92.31 84 GLY A CA 1
ATOM 650 C C . GLY A 1 84 ? -1.995 5.146 13.337 1.00 92.31 84 GLY A C 1
ATOM 651 O O . GLY A 1 84 ? -1.745 4.649 14.431 1.00 92.31 84 GLY A O 1
ATOM 652 N N . GLY A 1 85 ? -1.692 6.410 13.049 1.00 89.19 85 GLY A N 1
ATOM 653 C CA . GLY A 1 85 ? -1.135 7.345 14.030 1.00 89.19 85 GLY A CA 1
ATOM 654 C C . GLY A 1 85 ? 0.390 7.406 14.072 1.00 89.19 85 GLY A C 1
ATOM 655 O O . GLY A 1 85 ? 0.921 8.240 14.798 1.00 89.19 85 GLY A O 1
ATOM 656 N N . TYR A 1 86 ? 1.087 6.612 13.257 1.00 87.19 86 TYR A N 1
ATOM 657 C CA . TYR A 1 86 ? 2.550 6.619 13.133 1.00 87.19 86 TYR A CA 1
ATOM 658 C C . TYR A 1 86 ? 3.017 7.512 11.967 1.00 87.19 86 TYR A C 1
ATOM 660 O O . TYR A 1 86 ? 3.854 7.128 11.160 1.00 87.19 86 TYR A O 1
ATOM 668 N N . GLY A 1 87 ? 2.435 8.706 11.832 1.00 90.69 87 GLY A N 1
ATOM 669 C CA . GLY A 1 87 ? 2.755 9.629 10.737 1.00 90.69 87 GLY A CA 1
ATOM 670 C C . GLY A 1 87 ? 2.057 9.294 9.415 1.00 90.69 87 GLY A C 1
ATOM 671 O O . GLY A 1 87 ? 0.989 8.671 9.398 1.00 90.69 87 GLY A O 1
ATOM 672 N N . ALA A 1 88 ? 2.632 9.768 8.309 1.00 94.56 88 ALA A N 1
ATOM 673 C CA . ALA A 1 88 ? 2.108 9.524 6.972 1.00 94.56 88 ALA A CA 1
ATOM 674 C C . ALA A 1 88 ? 2.458 8.107 6.509 1.00 94.56 88 ALA A C 1
ATOM 676 O O . ALA A 1 88 ? 3.465 7.535 6.923 1.00 94.56 88 ALA A O 1
ATOM 677 N N . LEU A 1 89 ? 1.633 7.559 5.622 1.00 95.69 89 LEU A N 1
ATOM 678 C CA . LEU A 1 89 ? 1.969 6.337 4.911 1.00 95.69 89 LEU A CA 1
ATOM 679 C C . LEU A 1 89 ? 2.915 6.686 3.763 1.00 95.69 89 LEU A C 1
ATOM 681 O O . LEU A 1 89 ? 2.521 7.403 2.841 1.00 95.69 89 LEU A O 1
ATOM 685 N N . HIS A 1 90 ? 4.146 6.200 3.845 1.00 97.00 90 HIS A N 1
ATOM 686 C CA . HIS A 1 90 ? 5.159 6.320 2.810 1.00 97.00 90 HIS A CA 1
ATOM 687 C C . HIS A 1 90 ? 5.072 5.118 1.864 1.00 97.00 90 HIS A C 1
ATOM 689 O O . HIS A 1 90 ? 4.991 3.966 2.299 1.00 97.00 90 HIS A O 1
ATOM 695 N N . PHE A 1 91 ? 5.056 5.413 0.569 1.00 96.38 91 PHE A N 1
ATOM 696 C CA . PHE A 1 91 ? 5.098 4.445 -0.514 1.00 96.38 91 PHE A CA 1
ATOM 697 C C . PHE A 1 91 ? 6.400 4.644 -1.269 1.00 96.38 91 PHE A C 1
ATOM 699 O O . PHE A 1 91 ? 6.695 5.769 -1.668 1.00 96.38 91 PHE A O 1
ATOM 706 N N . GLU A 1 92 ? 7.093 3.553 -1.558 1.00 97.62 92 GLU A N 1
ATOM 707 C CA . GLU A 1 92 ? 8.260 3.552 -2.434 1.00 97.62 92 GLU A CA 1
ATOM 708 C C . GLU A 1 92 ? 8.080 2.445 -3.476 1.00 97.62 92 GLU A C 1
ATOM 710 O O . GLU A 1 92 ? 7.832 1.291 -3.125 1.00 97.62 92 GLU A O 1
ATOM 715 N N . CYS A 1 93 ? 8.150 2.796 -4.759 1.00 97.62 93 CYS A N 1
ATOM 716 C CA . CYS A 1 93 ? 8.098 1.866 -5.884 1.00 97.62 93 CYS A CA 1
ATOM 717 C C . CYS A 1 93 ? 9.388 1.966 -6.688 1.00 97.62 93 CYS A C 1
ATOM 719 O O . CYS A 1 93 ? 9.824 3.060 -7.048 1.00 97.62 93 CYS A O 1
ATOM 721 N N . TYR A 1 94 ? 10.005 0.827 -6.973 1.00 97.75 94 TYR A N 1
ATOM 722 C CA . TYR A 1 94 ? 11.301 0.770 -7.638 1.00 97.75 94 TYR A CA 1
ATOM 723 C C . TYR A 1 94 ? 11.480 -0.550 -8.379 1.00 97.75 94 TYR A C 1
ATOM 725 O O . TYR A 1 94 ? 10.765 -1.521 -8.136 1.00 97.75 94 TYR A O 1
ATOM 733 N N . PHE A 1 95 ? 12.457 -0.588 -9.280 1.00 97.19 95 PHE A N 1
ATOM 734 C CA . PHE A 1 95 ? 12.936 -1.836 -9.856 1.00 97.19 95 PHE A CA 1
ATOM 735 C C . PHE A 1 95 ? 14.160 -2.338 -9.100 1.00 97.19 95 PHE A C 1
ATOM 737 O O . PHE A 1 95 ? 15.086 -1.580 -8.811 1.00 97.19 95 PHE A O 1
ATOM 744 N N . GLU A 1 96 ? 14.191 -3.637 -8.836 1.00 95.69 96 GLU A N 1
ATOM 745 C CA . GLU A 1 96 ? 15.358 -4.338 -8.313 1.00 95.69 96 GLU A CA 1
ATOM 746 C C . GLU A 1 96 ? 15.538 -5.629 -9.107 1.00 95.69 96 GLU A C 1
ATOM 748 O O . GLU A 1 96 ? 14.663 -6.491 -9.098 1.00 95.69 96 GLU A O 1
ATOM 753 N N . ALA A 1 97 ? 16.660 -5.744 -9.825 1.00 93.19 97 ALA A N 1
ATOM 754 C CA . ALA A 1 97 ? 16.955 -6.882 -10.703 1.00 93.19 97 ALA A CA 1
ATOM 755 C C . ALA A 1 97 ? 15.793 -7.236 -11.662 1.00 93.19 97 ALA A C 1
ATOM 757 O O . ALA A 1 97 ? 15.378 -8.390 -11.740 1.00 93.19 97 ALA A O 1
ATOM 758 N N . ASP A 1 98 ? 15.256 -6.223 -12.356 1.00 91.38 98 ASP A N 1
ATOM 759 C CA . ASP A 1 98 ? 14.108 -6.308 -13.281 1.00 91.38 98 ASP A CA 1
ATOM 760 C C . ASP A 1 98 ? 12.774 -6.741 -12.643 1.00 91.38 98 ASP A C 1
ATOM 762 O O . ASP A 1 98 ? 11.778 -6.945 -13.338 1.00 91.38 98 ASP A O 1
ATOM 766 N N . VAL A 1 99 ? 12.714 -6.826 -11.313 1.00 94.38 99 VAL A N 1
ATOM 767 C CA . VAL A 1 99 ? 11.481 -7.070 -10.561 1.00 94.38 99 VAL A CA 1
ATOM 768 C C . VAL A 1 99 ? 10.926 -5.739 -10.073 1.00 94.38 99 VAL A C 1
ATOM 770 O O . VAL A 1 99 ? 11.648 -4.946 -9.468 1.00 94.38 99 VAL A O 1
ATOM 773 N N . LEU A 1 100 ? 9.639 -5.498 -10.319 1.00 96.31 100 LEU A N 1
ATOM 774 C CA . LEU A 1 100 ? 8.928 -4.349 -9.769 1.00 96.31 100 LEU A CA 1
ATOM 775 C C . LEU A 1 100 ? 8.637 -4.588 -8.285 1.00 96.31 100 LEU A C 1
ATOM 777 O O . LEU A 1 100 ? 8.017 -5.590 -7.916 1.00 96.31 100 LEU A O 1
ATOM 781 N N . TRP A 1 101 ? 9.073 -3.656 -7.446 1.00 97.44 101 TRP A N 1
ATOM 782 C CA . TRP A 1 101 ? 8.861 -3.666 -6.007 1.00 97.44 101 TRP A CA 1
ATOM 783 C C . TRP A 1 101 ? 7.990 -2.502 -5.567 1.00 97.44 101 TRP A C 1
ATOM 785 O O . TRP A 1 101 ? 8.089 -1.395 -6.095 1.00 97.44 101 TRP A O 1
ATOM 795 N N . ILE A 1 102 ? 7.179 -2.756 -4.544 1.00 97.62 102 ILE A N 1
ATOM 796 C CA . ILE A 1 102 ? 6.468 -1.735 -3.784 1.00 97.62 102 ILE A CA 1
ATOM 797 C C . ILE A 1 102 ? 6.637 -1.977 -2.285 1.00 97.62 102 ILE A C 1
ATOM 799 O O . ILE A 1 102 ? 6.416 -3.079 -1.774 1.00 97.62 102 ILE A O 1
ATOM 803 N N . ARG A 1 103 ? 7.001 -0.920 -1.565 1.00 97.25 103 ARG A N 1
ATOM 804 C CA . ARG A 1 103 ? 7.129 -0.908 -0.110 1.00 97.25 103 ARG A CA 1
ATOM 805 C C . ARG A 1 103 ? 6.126 0.053 0.513 1.00 97.25 103 ARG A C 1
ATOM 807 O O . ARG A 1 103 ? 5.904 1.146 -0.008 1.00 97.25 103 ARG A O 1
ATOM 814 N N . LEU A 1 104 ? 5.547 -0.362 1.639 1.00 95.12 104 LEU A N 1
ATOM 815 C CA . LEU A 1 104 ? 4.766 0.497 2.530 1.00 95.12 104 LEU A CA 1
ATOM 816 C C . LEU A 1 104 ? 5.438 0.629 3.891 1.00 95.12 104 LEU A C 1
ATOM 818 O O . LEU A 1 104 ? 5.735 -0.373 4.539 1.00 95.12 104 LEU A O 1
ATOM 822 N N . GLU A 1 105 ? 5.580 1.854 4.373 1.00 95.31 105 GLU A N 1
ATOM 823 C CA . GLU A 1 105 ? 6.083 2.110 5.720 1.00 95.31 105 GLU A CA 1
ATOM 824 C C . GLU A 1 105 ? 5.480 3.374 6.337 1.00 95.31 105 GLU A C 1
ATOM 826 O O . GLU A 1 105 ? 4.813 4.179 5.684 1.00 95.31 105 GLU A O 1
ATOM 831 N N . SER A 1 106 ? 5.691 3.528 7.638 1.00 93.19 106 SER A N 1
ATOM 832 C CA . SER A 1 106 ? 5.366 4.747 8.370 1.00 93.19 106 SER A CA 1
ATOM 833 C C . SER A 1 106 ? 6.486 5.773 8.207 1.00 93.19 106 SER A C 1
ATOM 835 O O . SER A 1 106 ? 7.656 5.429 8.338 1.00 93.19 106 SER A O 1
ATOM 837 N N . SER A 1 107 ? 6.143 7.041 7.978 1.00 89.38 107 SER A N 1
ATOM 838 C CA . SER A 1 107 ? 7.127 8.129 7.852 1.00 89.38 107 SER A CA 1
ATOM 839 C C . SER A 1 107 ? 7.633 8.688 9.193 1.00 89.38 107 SER A C 1
ATOM 841 O O . SER A 1 107 ? 8.336 9.699 9.193 1.00 89.38 107 SER A O 1
ATOM 843 N N . GLY A 1 108 ? 7.157 8.155 10.322 1.00 75.62 108 GLY A N 1
ATOM 844 C CA . GLY A 1 108 ? 7.350 8.703 11.669 1.00 75.62 108 GLY A CA 1
ATOM 845 C C . GLY A 1 108 ? 7.944 7.711 12.652 1.00 75.62 108 GLY A C 1
ATOM 846 O O . GLY A 1 108 ? 7.898 6.493 12.374 1.00 75.62 108 GLY A O 1
#

Sequence (108 aa):
MKNLMDNTAAKSTELLTLTLTTNATAEAYLQMPSVIGSQQYWLQIRNDSAKTWIEGGFGTRLTEGTDLRVYLPEEASANGYYVGGYGALHFECYFEADVLWIRLESSG

Radius of gyration: 13.18 Å; chains: 1; bounding box: 31×27×36 Å

Foldseek 3Di:
DQVVQVVVLVVQLVQLVVCVVPQDKDKDWAFDALADPPWKKKKWWADDPPWIWIDMDTDDDDDPDDPDIDTHPDDAHEGEMDIRPLATWMWIWHDDPNGTYIYTDRPD

Secondary structure (DSSP, 8-state):
-HHHHHHHHHHHHHHHHHHHHH-S-EEEEE---S-BTTB-EEEEEEE-SS-EEEEEEESSS--TT-S-EEE-SS--EEEEEEETTSS-EEEEEEEETTEEEEEEEE--

pLDDT: mean 92.42, std 6.73, range [62.69, 97.81]